Protein AF-H8IVD2-F1 (afdb_monomer_lite)

Radius of gyration: 14.41 Å; chains: 1; bounding box: 36×38×35 Å

pLDDT: mean 85.38, std 10.6, range [52.72, 96.31]

Structure (mmCIF, N/CA/C/O backbone):
data_AF-H8IVD2-F1
#
_entry.id   AF-H8IVD2-F1
#
loop_
_atom_site.group_PDB
_atom_site.id
_atom_site.type_symbol
_atom_site.label_atom_id
_atom_site.label_alt_id
_atom_site.label_comp_id
_atom_site.label_asym_id
_atom_site.label_entity_id
_atom_site.label_seq_id
_atom_site.pdbx_PDB_ins_code
_atom_site.Cartn_x
_atom_site.Cartn_y
_atom_site.Cartn_z
_atom_site.occupancy
_atom_site.B_iso_or_equiv
_atom_site.auth_seq_id
_atom_site.auth_comp_id
_atom_site.auth_asym_id
_atom_site.auth_atom_id
_atom_site.pdbx_PDB_model_num
ATOM 1 N N . MET A 1 1 ? 3.983 1.119 -7.590 1.00 88.31 1 MET A N 1
ATOM 2 C CA . MET A 1 1 ? 2.669 1.386 -6.967 1.00 88.31 1 MET A CA 1
ATOM 3 C C . MET A 1 1 ? 2.541 2.882 -6.869 1.00 88.31 1 MET A C 1
ATOM 5 O O . MET A 1 1 ? 3.419 3.509 -6.298 1.00 88.31 1 MET A O 1
ATOM 9 N N . THR A 1 2 ? 1.455 3.446 -7.380 1.00 88.56 2 THR A N 1
ATOM 10 C CA . THR A 1 2 ? 1.246 4.890 -7.315 1.00 88.56 2 THR A CA 1
ATOM 11 C C . THR A 1 2 ? 0.372 5.240 -6.121 1.00 88.56 2 THR A C 1
ATOM 13 O O . THR A 1 2 ? -0.733 4.716 -5.982 1.00 88.56 2 THR A O 1
ATOM 16 N N . VAL A 1 3 ? 0.862 6.128 -5.262 1.00 86.56 3 VAL A N 1
ATOM 17 C CA . VAL A 1 3 ? 0.129 6.629 -4.097 1.00 86.56 3 VAL A CA 1
ATOM 18 C C . VAL A 1 3 ? -0.150 8.117 -4.255 1.00 86.56 3 VAL A C 1
ATOM 20 O O . VAL A 1 3 ? 0.622 8.852 -4.871 1.00 86.56 3 VAL A O 1
ATOM 23 N N . ARG A 1 4 ? -1.267 8.568 -3.686 1.00 82.88 4 ARG A N 1
ATOM 24 C CA . ARG A 1 4 ? -1.593 9.988 -3.554 1.00 82.88 4 ARG A CA 1
ATOM 25 C C . ARG A 1 4 ? -1.907 10.274 -2.100 1.00 82.88 4 ARG A C 1
ATOM 27 O O . ARG A 1 4 ? -2.805 9.643 -1.538 1.00 82.88 4 ARG A O 1
ATOM 34 N N . ILE A 1 5 ? -1.192 11.219 -1.505 1.00 75.62 5 ILE A N 1
ATOM 35 C CA . ILE A 1 5 ? -1.454 11.631 -0.128 1.00 75.62 5 ILE A CA 1
ATOM 36 C C . ILE A 1 5 ? -2.777 12.403 -0.120 1.00 75.62 5 ILE A C 1
ATOM 38 O O . ILE A 1 5 ? -3.132 13.094 -1.078 1.00 75.62 5 ILE A O 1
ATOM 42 N N . ALA A 1 6 ? -3.550 12.266 0.955 1.00 70.31 6 ALA A N 1
ATOM 43 C CA . ALA A 1 6 ? -4.854 12.910 1.104 1.00 70.31 6 ALA A CA 1
ATOM 44 C C . ALA A 1 6 ? -4.770 14.424 1.386 1.00 70.31 6 ALA A C 1
ATOM 46 O O . ALA A 1 6 ? -5.675 15.004 1.983 1.00 70.31 6 ALA A O 1
ATOM 47 N N . GLU A 1 7 ? -3.690 15.065 0.952 1.00 75.62 7 GLU A N 1
ATOM 48 C CA . GLU A 1 7 ? -3.503 16.507 0.994 1.00 75.62 7 GLU A CA 1
ATOM 49 C C . GLU A 1 7 ? -3.893 17.109 -0.356 1.00 75.62 7 GLU A C 1
ATOM 51 O O . GLU A 1 7 ? -3.625 16.561 -1.432 1.00 75.62 7 GLU A O 1
ATOM 56 N N . ARG A 1 8 ? -4.584 18.248 -0.313 1.00 64.38 8 ARG A N 1
ATOM 57 C CA . ARG A 1 8 ? -5.072 18.909 -1.522 1.00 64.38 8 ARG A CA 1
ATOM 58 C C . ARG A 1 8 ? -3.883 19.401 -2.350 1.00 64.38 8 ARG A C 1
ATOM 60 O O . ARG A 1 8 ? -3.104 20.211 -1.871 1.00 64.38 8 ARG A O 1
ATOM 67 N N . GLY A 1 9 ? -3.792 18.947 -3.600 1.00 69.06 9 GLY A N 1
ATOM 68 C CA . GLY A 1 9 ? -2.688 19.294 -4.501 1.00 69.06 9 GLY A CA 1
ATOM 69 C C . GLY A 1 9 ? -1.458 18.390 -4.377 1.00 69.06 9 GLY A C 1
ATOM 70 O O . GLY A 1 9 ? -0.469 18.661 -5.045 1.00 69.06 9 GLY A O 1
ATOM 71 N N . SER A 1 10 ? -1.516 17.323 -3.568 1.00 76.12 10 SER A N 1
ATOM 72 C CA . SER A 1 10 ? -0.444 16.326 -3.502 1.00 76.12 10 SER A CA 1
ATOM 73 C C . SER A 1 10 ? -0.249 15.635 -4.854 1.00 76.12 10 SER A C 1
ATOM 75 O O . SER A 1 10 ? -1.209 15.162 -5.475 1.00 76.12 10 SER A O 1
ATOM 77 N N . GLU A 1 11 ? 1.008 15.583 -5.290 1.00 81.31 11 GLU A N 1
ATOM 78 C CA . GLU A 1 11 ? 1.428 14.875 -6.492 1.00 81.31 11 GLU A CA 1
ATOM 79 C C . GLU A 1 11 ? 1.306 13.355 -6.326 1.00 81.31 11 GLU A C 1
ATOM 81 O O . GLU A 1 11 ? 1.343 12.806 -5.221 1.00 81.31 11 GLU A O 1
ATOM 86 N N . LEU A 1 12 ? 1.155 12.661 -7.455 1.00 85.19 12 LEU A N 1
ATOM 87 C CA . LEU A 1 12 ? 1.228 11.206 -7.486 1.00 85.19 12 LEU A CA 1
ATOM 88 C C . LEU A 1 12 ? 2.677 10.778 -7.269 1.00 85.19 12 LEU A C 1
ATOM 90 O O . LEU A 1 12 ? 3.559 11.153 -8.035 1.00 85.19 12 LEU A O 1
ATOM 94 N N . THR A 1 13 ? 2.915 9.960 -6.250 1.00 85.75 13 THR A N 1
ATOM 95 C CA . THR A 1 13 ? 4.228 9.366 -5.998 1.00 85.75 13 THR A CA 1
ATOM 96 C C . THR A 1 13 ? 4.230 7.935 -6.509 1.00 85.75 13 THR A C 1
ATOM 98 O O . THR A 1 13 ? 3.446 7.109 -6.040 1.00 85.75 13 THR A O 1
ATOM 101 N N . ASP A 1 14 ? 5.109 7.626 -7.462 1.00 89.81 14 ASP A N 1
ATOM 102 C CA . ASP A 1 14 ? 5.363 6.240 -7.844 1.00 89.81 14 ASP A CA 1
ATOM 103 C C . ASP A 1 14 ? 6.413 5.619 -6.917 1.00 89.81 14 ASP A C 1
ATOM 105 O O . ASP A 1 14 ? 7.562 6.054 -6.849 1.00 89.81 14 ASP A O 1
ATOM 109 N N . ILE A 1 15 ? 5.996 4.592 -6.181 1.00 90.94 15 ILE A N 1
ATOM 110 C CA . ILE A 1 15 ? 6.843 3.805 -5.292 1.00 90.94 15 ILE A CA 1
ATOM 111 C C . ILE A 1 15 ? 7.146 2.491 -5.991 1.00 90.94 15 ILE A C 1
ATOM 113 O O . ILE A 1 15 ? 6.273 1.629 -6.160 1.00 90.94 15 ILE A O 1
ATOM 117 N N . ARG A 1 16 ? 8.402 2.322 -6.389 1.00 89.94 16 ARG A N 1
ATOM 118 C CA . ARG A 1 16 ? 8.862 1.075 -6.986 1.00 89.94 16 ARG A CA 1
ATOM 119 C C . ARG A 1 16 ? 9.083 0.003 -5.927 1.00 89.94 16 ARG A C 1
ATOM 121 O O . ARG A 1 16 ? 9.591 0.291 -4.846 1.00 89.94 16 ARG A O 1
ATOM 128 N N . ARG A 1 17 ? 8.707 -1.234 -6.255 1.00 90.06 17 ARG A N 1
ATOM 129 C CA . ARG A 1 17 ? 8.787 -2.404 -5.361 1.00 90.06 17 ARG A CA 1
ATOM 130 C C . ARG A 1 17 ? 10.198 -2.605 -4.809 1.00 90.06 17 ARG A C 1
ATOM 132 O O . ARG A 1 17 ? 10.370 -2.817 -3.616 1.00 90.06 17 ARG A O 1
ATOM 139 N N . GLU A 1 18 ? 11.202 -2.459 -5.667 1.00 90.19 18 GLU A N 1
ATOM 140 C CA . GLU A 1 18 ? 12.623 -2.624 -5.364 1.00 90.19 18 GLU A CA 1
ATOM 141 C C . GLU A 1 18 ? 13.164 -1.578 -4.380 1.00 90.19 18 GLU A C 1
ATOM 143 O O . GLU A 1 18 ? 14.208 -1.785 -3.767 1.00 90.19 18 GLU A O 1
ATOM 148 N N . HIS A 1 19 ? 12.453 -0.464 -4.207 1.00 91.62 19 HIS A N 1
ATOM 149 C CA . HIS A 1 19 ? 12.833 0.599 -3.287 1.00 91.62 19 HIS A CA 1
ATOM 150 C C . HIS A 1 19 ? 12.110 0.512 -1.941 1.00 91.62 19 HIS A C 1
ATOM 152 O O . HIS A 1 19 ? 12.433 1.279 -1.032 1.00 91.62 19 HIS A O 1
ATOM 158 N N . VAL A 1 20 ? 11.145 -0.398 -1.787 1.00 93.50 20 VAL A N 1
ATOM 159 C CA . VAL A 1 20 ? 10.431 -0.582 -0.521 1.00 93.50 20 VAL A CA 1
ATOM 160 C C . VAL A 1 20 ? 11.339 -1.284 0.481 1.00 93.50 20 VAL A C 1
ATOM 162 O O . VAL A 1 20 ? 11.857 -2.372 0.233 1.00 93.50 20 VAL A O 1
ATOM 165 N N . ARG A 1 21 ? 11.516 -0.651 1.639 1.00 93.94 21 ARG A N 1
ATOM 166 C CA . ARG A 1 21 ? 12.349 -1.135 2.743 1.00 93.94 21 ARG A CA 1
ATOM 167 C C . ARG A 1 21 ? 11.534 -1.930 3.752 1.00 93.94 21 ARG A C 1
ATOM 169 O O . ARG A 1 21 ? 11.949 -3.023 4.126 1.00 93.94 21 ARG A O 1
ATOM 176 N N . SER A 1 22 ? 10.365 -1.428 4.133 1.00 95.44 22 SER A N 1
ATOM 177 C CA . SER A 1 22 ? 9.455 -2.127 5.039 1.00 95.44 22 SER A CA 1
ATOM 178 C C . SER A 1 22 ? 7.996 -1.788 4.751 1.00 95.44 22 SER A C 1
ATOM 180 O O . SER A 1 22 ? 7.672 -0.764 4.143 1.00 95.44 22 SER A O 1
ATOM 182 N N . ILE A 1 23 ? 7.125 -2.708 5.161 1.00 96.31 23 ILE A N 1
ATOM 183 C CA . ILE A 1 23 ? 5.672 -2.571 5.152 1.00 96.31 23 ILE A CA 1
ATOM 184 C C . ILE A 1 23 ? 5.212 -3.056 6.518 1.00 96.31 23 ILE A C 1
ATOM 186 O O . ILE A 1 23 ? 5.377 -4.235 6.835 1.00 96.31 23 ILE A O 1
ATOM 190 N N . GLU A 1 24 ? 4.676 -2.154 7.330 1.00 96.12 24 GLU A N 1
ATOM 191 C CA . GLU A 1 24 ? 4.400 -2.433 8.737 1.00 96.12 24 GLU A CA 1
ATOM 192 C C . GLU A 1 24 ? 2.984 -2.002 9.139 1.00 96.12 24 GLU A C 1
ATOM 194 O O . GLU A 1 24 ? 2.496 -0.951 8.709 1.00 96.12 24 GLU A O 1
ATOM 199 N N . PRO A 1 25 ? 2.291 -2.794 9.975 1.00 94.88 25 PRO A N 1
ATOM 200 C CA . PRO A 1 25 ? 1.042 -2.367 10.585 1.00 94.88 25 PRO A CA 1
ATOM 201 C C . PRO A 1 25 ? 1.291 -1.266 11.622 1.00 94.88 25 PRO A C 1
ATOM 203 O O . PRO A 1 25 ? 2.164 -1.393 12.478 1.00 94.88 25 PRO A O 1
ATOM 206 N N . LYS A 1 26 ? 0.457 -0.224 11.616 1.00 93.06 26 LYS A N 1
ATOM 207 C CA . LYS A 1 26 ? 0.507 0.863 12.600 1.00 93.06 26 LYS A CA 1
ATOM 208 C C . LYS A 1 26 ? -0.876 1.167 13.154 1.00 93.06 26 LYS A C 1
ATOM 210 O O . LYS A 1 26 ? -1.807 1.460 12.403 1.00 93.06 26 LYS A O 1
ATOM 215 N N . LEU A 1 27 ? -1.013 1.120 14.477 1.00 89.94 27 LEU A N 1
ATOM 216 C CA . LEU A 1 27 ? -2.217 1.575 15.168 1.00 89.94 27 LEU A CA 1
ATOM 217 C C . LEU A 1 27 ? -2.156 3.094 15.312 1.00 89.94 27 LEU A C 1
ATOM 219 O O . LEU A 1 27 ? -1.249 3.636 15.941 1.00 89.94 27 LEU A O 1
ATOM 223 N N . VAL A 1 28 ? -3.104 3.786 14.683 1.00 86.62 28 VAL A N 1
ATOM 224 C CA . VAL A 1 28 ? -3.185 5.247 14.703 1.00 86.62 28 VAL A CA 1
ATOM 225 C C . VAL A 1 28 ? -4.451 5.667 15.450 1.00 86.62 28 VAL A C 1
ATOM 227 O O . VAL A 1 28 ? -5.538 5.181 15.115 1.00 86.62 28 VAL A O 1
ATOM 230 N N . PRO A 1 29 ? -4.362 6.585 16.428 1.00 83.12 29 PRO A N 1
ATOM 231 C CA . PRO A 1 29 ? -5.537 7.109 17.113 1.00 83.12 29 PRO A CA 1
ATOM 232 C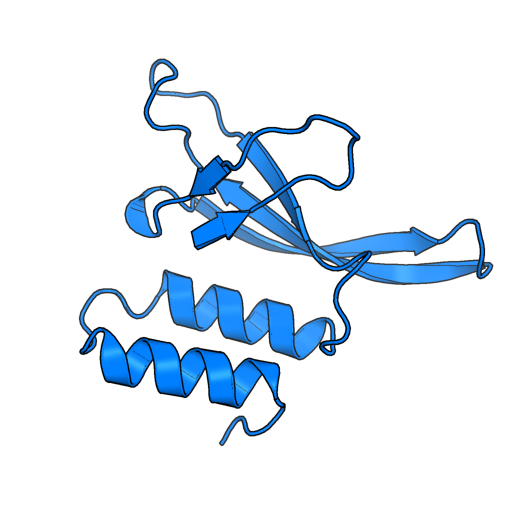 C . PRO A 1 29 ? -6.512 7.770 16.131 1.00 83.12 29 PRO A C 1
ATOM 234 O O . PRO A 1 29 ? -6.135 8.653 15.358 1.00 83.12 29 PRO A O 1
ATOM 237 N N . SER A 1 30 ? -7.786 7.380 16.169 1.00 73.19 30 SER A N 1
ATOM 238 C CA . SER A 1 30 ? -8.848 8.057 15.425 1.00 73.19 30 SER A CA 1
ATOM 239 C C . SER A 1 30 ? -9.595 9.015 16.348 1.00 73.19 30 SER A C 1
ATOM 241 O O . SER A 1 30 ? -10.474 8.614 17.111 1.00 73.19 30 SER A O 1
ATOM 243 N N . VAL A 1 31 ? -9.273 10.307 16.243 1.00 64.75 31 VAL A N 1
ATOM 244 C CA . VAL A 1 31 ? -9.880 11.378 17.060 1.00 64.75 31 VAL A CA 1
ATOM 245 C C . VAL A 1 31 ? -11.408 11.431 16.898 1.00 64.75 31 VAL A C 1
ATOM 247 O O . VAL A 1 31 ? -12.120 11.764 17.837 1.00 64.75 31 VAL A O 1
ATOM 250 N N . ALA A 1 32 ? -11.926 11.045 15.728 1.00 65.19 32 ALA A N 1
ATOM 251 C CA . ALA A 1 32 ? -13.358 11.056 15.430 1.00 65.19 32 ALA A CA 1
ATOM 252 C C . ALA A 1 32 ? -14.145 9.883 16.046 1.00 65.19 32 ALA A C 1
ATOM 254 O O . ALA A 1 32 ? -15.360 9.984 16.177 1.00 65.19 32 ALA A O 1
ATOM 255 N N . ALA A 1 33 ? -13.483 8.772 16.389 1.00 64.00 33 ALA A N 1
ATOM 256 C CA . ALA A 1 33 ? -14.151 7.545 16.832 1.00 64.00 33 ALA A CA 1
ATOM 257 C C . ALA A 1 33 ? -13.784 7.118 18.263 1.00 64.00 33 ALA A C 1
ATOM 259 O O . ALA A 1 33 ? -14.406 6.202 18.790 1.00 64.00 33 ALA A O 1
ATOM 260 N N . GLY A 1 34 ? -12.774 7.735 18.890 1.00 66.81 34 GLY A N 1
ATOM 261 C CA . GLY A 1 34 ? -12.255 7.280 20.187 1.00 66.81 34 GLY A CA 1
ATOM 262 C C . GLY A 1 34 ? -11.628 5.879 20.135 1.00 66.81 34 GLY A C 1
ATOM 263 O O . GLY A 1 34 ? -11.382 5.276 21.173 1.00 66.81 34 GLY A O 1
ATOM 264 N N . THR A 1 35 ? -11.380 5.359 18.931 1.00 73.00 35 THR A N 1
ATOM 265 C CA . THR A 1 35 ? -10.804 4.038 18.672 1.00 73.00 35 THR A CA 1
ATOM 266 C C . THR A 1 35 ? -9.478 4.171 17.937 1.00 73.00 35 THR A C 1
ATOM 268 O O . THR A 1 35 ? -9.238 5.144 17.218 1.00 73.00 35 THR A O 1
ATOM 271 N N . GLU A 1 36 ? -8.630 3.157 18.044 1.00 80.25 36 GLU A N 1
ATOM 272 C CA . GLU A 1 36 ? -7.469 3.018 17.168 1.00 80.25 36 GLU A CA 1
ATOM 273 C C . GLU A 1 36 ? -7.915 2.476 15.807 1.00 80.25 36 GLU A C 1
ATOM 275 O O . GLU A 1 36 ? -8.822 1.645 15.709 1.00 80.25 36 GLU A O 1
ATOM 280 N N . ARG A 1 37 ? -7.303 2.973 14.733 1.00 83.19 37 ARG A N 1
ATOM 281 C CA . ARG A 1 37 ? -7.458 2.409 13.391 1.00 83.19 37 ARG A CA 1
ATOM 282 C C . ARG A 1 37 ? -6.126 1.860 12.928 1.00 83.19 37 ARG A C 1
ATOM 284 O O . ARG A 1 37 ? -5.114 2.556 12.985 1.00 83.19 37 ARG A O 1
ATOM 291 N N . LEU A 1 38 ? -6.158 0.630 12.428 1.00 88.56 38 LEU A N 1
ATOM 292 C CA . LEU A 1 38 ? -5.010 0.040 11.765 1.00 88.56 38 LEU A CA 1
ATOM 293 C C . LEU A 1 38 ? -4.802 0.729 10.415 1.00 88.56 38 LEU A C 1
ATOM 295 O O . LEU A 1 38 ? -5.716 0.802 9.592 1.00 88.56 38 LEU A O 1
ATOM 299 N N . GLN A 1 39 ? -3.596 1.229 10.209 1.00 91.94 39 GLN A N 1
ATOM 300 C CA . GLN A 1 39 ? -3.091 1.708 8.933 1.00 91.94 39 GLN A CA 1
ATOM 301 C C . GLN A 1 39 ? -1.818 0.934 8.589 1.00 91.94 39 GLN A C 1
ATOM 303 O O . GLN A 1 39 ? -1.264 0.230 9.434 1.00 91.94 39 GLN A O 1
ATOM 308 N N . VAL A 1 40 ? -1.364 1.052 7.348 1.00 93.88 40 VAL A N 1
ATOM 309 C CA . VAL A 1 40 ? -0.130 0.418 6.883 1.00 93.88 40 VAL A CA 1
ATOM 310 C C . VAL A 1 40 ? 0.888 1.506 6.587 1.00 93.88 40 VAL A C 1
ATOM 312 O O . VAL A 1 40 ? 0.623 2.409 5.793 1.00 93.88 40 VAL A O 1
ATOM 315 N N . GLU A 1 41 ? 2.033 1.432 7.250 1.00 94.44 41 GLU A N 1
ATOM 316 C CA . GLU A 1 41 ? 3.192 2.264 6.961 1.00 94.44 41 GLU A CA 1
ATOM 317 C C . GLU A 1 41 ? 4.033 1.583 5.881 1.00 94.44 41 GLU A C 1
ATOM 319 O O . GLU A 1 41 ? 4.348 0.398 5.986 1.00 94.44 41 GLU A O 1
ATOM 324 N N . VAL A 1 42 ? 4.391 2.327 4.836 1.00 94.31 42 VAL A N 1
ATOM 325 C CA . VAL A 1 42 ? 5.324 1.870 3.802 1.00 94.31 42 VAL A CA 1
ATOM 326 C C . VAL A 1 42 ? 6.546 2.771 3.836 1.00 94.31 42 VAL A C 1
ATOM 328 O O . VAL A 1 42 ? 6.448 3.958 3.514 1.00 94.31 42 VAL A O 1
ATOM 331 N N . ALA A 1 43 ? 7.692 2.204 4.206 1.00 94.62 43 ALA A N 1
ATOM 332 C CA . ALA A 1 43 ? 8.982 2.875 4.139 1.00 94.62 43 ALA A CA 1
ATOM 333 C C . ALA A 1 43 ? 9.666 2.540 2.811 1.00 94.62 43 ALA A C 1
ATOM 335 O O . ALA A 1 43 ? 9.782 1.369 2.440 1.00 94.62 43 ALA A O 1
ATOM 336 N N . TYR A 1 44 ? 10.135 3.551 2.089 1.00 92.56 44 TYR A N 1
ATOM 337 C CA . TYR A 1 44 ? 10.775 3.375 0.788 1.00 92.56 44 TYR A CA 1
ATOM 338 C C . TYR A 1 44 ? 11.908 4.375 0.572 1.00 92.56 44 TYR A C 1
ATOM 340 O O . TYR A 1 44 ? 11.968 5.429 1.204 1.00 92.56 44 TYR A O 1
ATOM 348 N N . GLN A 1 45 ? 12.815 4.040 -0.341 1.00 90.69 45 GLN A N 1
ATOM 349 C CA . GLN A 1 45 ? 13.866 4.941 -0.793 1.00 90.69 45 GLN A CA 1
ATOM 350 C C . GLN A 1 45 ? 13.409 5.702 -2.051 1.00 90.69 45 GLN A C 1
ATOM 352 O O . GLN A 1 45 ? 13.149 5.077 -3.082 1.00 90.69 45 GLN A O 1
ATOM 357 N N . PRO A 1 46 ? 13.294 7.039 -2.012 1.00 84.56 46 PRO A N 1
ATOM 358 C CA . PRO A 1 46 ? 13.001 7.826 -3.206 1.00 84.56 46 PRO A CA 1
ATOM 359 C C . PRO A 1 46 ? 14.119 7.695 -4.247 1.00 84.56 46 PRO A C 1
ATOM 361 O O . PRO A 1 46 ? 15.295 7.665 -3.892 1.00 84.56 46 PRO A O 1
ATOM 364 N N . ALA A 1 47 ? 13.760 7.654 -5.532 1.00 74.88 47 ALA A N 1
ATOM 365 C CA . ALA A 1 47 ? 14.732 7.514 -6.621 1.00 74.88 47 ALA A CA 1
ATOM 366 C C . ALA A 1 47 ? 15.631 8.757 -6.799 1.00 74.88 47 ALA A C 1
ATOM 368 O O . ALA A 1 47 ? 16.777 8.624 -7.216 1.00 74.88 47 ALA A O 1
ATOM 369 N N . ASP A 1 48 ? 15.126 9.944 -6.440 1.00 69.69 48 ASP A N 1
ATOM 370 C CA . ASP A 1 48 ? 15.744 11.239 -6.769 1.00 69.69 48 ASP A CA 1
ATOM 371 C C . ASP A 1 48 ? 16.497 11.897 -5.595 1.00 69.69 48 ASP A C 1
ATOM 373 O O . ASP A 1 48 ? 16.961 13.032 -5.706 1.00 69.69 48 ASP A O 1
ATOM 377 N N . VAL A 1 49 ? 16.628 11.213 -4.451 1.00 63.88 49 VAL A N 1
ATOM 378 C CA . VAL A 1 49 ? 17.266 11.760 -3.240 1.00 63.88 49 VAL A CA 1
ATOM 379 C C . VAL A 1 49 ? 18.548 10.985 -2.933 1.00 63.88 49 VAL A C 1
ATOM 381 O O . VAL A 1 49 ? 18.559 9.756 -2.946 1.00 63.88 49 VAL A O 1
ATOM 384 N N . SER A 1 50 ? 19.649 11.694 -2.659 1.00 57.03 50 SER A N 1
ATOM 385 C CA . SER A 1 50 ? 20.971 11.101 -2.423 1.00 57.03 50 SER A CA 1
ATOM 386 C C . SER A 1 50 ? 20.954 10.037 -1.310 1.00 57.03 50 SER A C 1
ATOM 388 O O . SER A 1 50 ? 20.776 10.355 -0.138 1.00 57.03 50 SER A O 1
ATOM 390 N N . SER A 1 51 ? 21.144 8.787 -1.739 1.00 59.91 51 SER A N 1
ATOM 391 C CA . SER A 1 51 ? 21.540 7.514 -1.103 1.00 59.91 51 SER A CA 1
ATOM 392 C C . SER A 1 51 ? 21.136 7.099 0.329 1.00 59.91 51 SER A C 1
ATOM 394 O O . SER A 1 51 ? 21.273 5.909 0.605 1.00 59.91 51 SER A O 1
ATOM 396 N N . GLU A 1 52 ? 20.607 7.941 1.221 1.00 64.00 52 GLU A N 1
ATOM 397 C CA . GLU A 1 52 ? 20.266 7.508 2.602 1.00 64.00 52 GLU A CA 1
ATOM 398 C C . GLU A 1 52 ? 18.902 7.982 3.128 1.00 64.00 52 GLU A C 1
ATOM 400 O O . GLU A 1 52 ? 18.435 7.501 4.161 1.00 64.00 52 GLU A O 1
ATOM 405 N N . ALA A 1 53 ? 18.209 8.881 2.425 1.00 76.25 53 ALA A N 1
ATOM 406 C CA . ALA A 1 53 ? 16.894 9.335 2.867 1.00 76.25 53 ALA A CA 1
ATOM 407 C C . ALA A 1 53 ? 15.834 8.233 2.678 1.00 76.25 53 ALA A C 1
ATOM 409 O O . ALA A 1 53 ? 15.563 7.800 1.557 1.00 76.25 53 ALA A O 1
ATOM 410 N N . THR A 1 54 ? 15.215 7.798 3.777 1.00 85.94 54 THR A N 1
ATOM 411 C CA . THR A 1 54 ? 14.025 6.934 3.757 1.00 85.94 54 THR A CA 1
ATOM 412 C C . THR A 1 54 ? 12.783 7.805 3.903 1.00 85.94 54 THR A C 1
ATOM 414 O O . THR A 1 54 ? 12.689 8.602 4.835 1.00 85.94 54 THR A O 1
ATOM 417 N N . ALA A 1 55 ? 11.835 7.654 2.983 1.00 89.31 55 ALA A N 1
ATOM 418 C CA . ALA A 1 55 ? 10.526 8.285 3.046 1.00 89.31 55 ALA A CA 1
ATOM 419 C C . ALA A 1 55 ? 9.487 7.280 3.553 1.00 89.31 55 ALA A C 1
ATOM 421 O O . ALA A 1 55 ? 9.617 6.074 3.335 1.00 89.31 55 ALA A O 1
ATOM 422 N N . THR A 1 56 ? 8.447 7.777 4.217 1.00 90.75 56 THR A N 1
ATOM 423 C CA . THR A 1 56 ? 7.345 6.954 4.718 1.00 90.75 56 THR A CA 1
ATOM 424 C C . THR A 1 56 ? 6.009 7.493 4.233 1.00 90.75 56 THR A C 1
ATOM 426 O O . THR A 1 56 ? 5.791 8.703 4.168 1.00 90.75 56 THR A O 1
ATOM 429 N N . VAL A 1 57 ? 5.097 6.584 3.889 1.00 90.44 57 VAL A N 1
ATOM 430 C CA . VAL A 1 57 ? 3.695 6.911 3.602 1.00 90.44 57 VAL A CA 1
ATOM 431 C C . VAL A 1 57 ? 2.765 6.054 4.449 1.00 90.44 57 VAL A C 1
ATOM 433 O O . VAL A 1 57 ? 2.988 4.857 4.623 1.00 90.44 57 VAL A O 1
ATOM 436 N N . MET A 1 58 ? 1.705 6.679 4.959 1.00 91.06 58 MET A N 1
ATOM 437 C CA . MET A 1 58 ? 0.641 6.018 5.711 1.00 91.06 58 MET A CA 1
ATOM 438 C C . MET A 1 58 ? -0.557 5.749 4.799 1.00 91.06 58 MET A C 1
ATOM 440 O O . MET A 1 58 ? -1.126 6.676 4.219 1.00 91.06 58 MET A O 1
ATOM 444 N N . LEU A 1 59 ? -0.957 4.483 4.686 1.00 89.69 59 LEU A N 1
ATOM 445 C CA . LEU A 1 59 ? -2.064 4.028 3.848 1.00 89.69 59 LEU A CA 1
ATOM 446 C C . LEU A 1 59 ? -3.198 3.451 4.704 1.00 89.69 59 LEU A C 1
ATOM 448 O O . LEU A 1 59 ? -2.963 2.740 5.678 1.00 89.69 59 LEU A O 1
ATOM 452 N N . GLY A 1 60 ? -4.447 3.721 4.315 1.00 85.50 60 GLY A N 1
ATOM 453 C CA . GLY A 1 60 ? -5.630 3.090 4.916 1.00 85.50 60 GLY A CA 1
ATOM 454 C C . GLY A 1 60 ? -6.751 4.046 5.317 1.00 85.50 60 GLY A C 1
ATOM 455 O O . GLY A 1 60 ? -7.901 3.629 5.362 1.00 85.50 60 GLY A O 1
ATOM 456 N N . MET A 1 61 ? -6.472 5.335 5.541 1.00 80.88 61 MET A N 1
ATOM 457 C CA . MET A 1 61 ? -7.488 6.272 6.055 1.00 80.88 61 MET A CA 1
ATOM 458 C C . MET A 1 61 ? -8.723 6.429 5.146 1.00 80.88 61 MET A C 1
ATOM 460 O O . MET A 1 61 ? -9.832 6.586 5.652 1.00 80.88 61 MET A O 1
ATOM 464 N N . TYR A 1 62 ? -8.533 6.377 3.826 1.00 81.62 62 TYR A N 1
ATOM 465 C CA . TYR A 1 62 ? -9.584 6.604 2.821 1.00 81.62 62 TYR A CA 1
ATOM 466 C C . TYR A 1 62 ? -9.838 5.384 1.931 1.00 81.62 62 TYR A C 1
ATOM 468 O O . TYR A 1 62 ? -10.403 5.510 0.846 1.00 81.62 62 TYR A O 1
ATOM 476 N N . LEU A 1 63 ? -9.385 4.209 2.364 1.00 84.88 63 LEU A N 1
ATOM 477 C CA . LEU A 1 63 ? -9.569 2.968 1.624 1.00 84.88 63 LEU A CA 1
ATOM 478 C C . LEU A 1 63 ? -10.734 2.178 2.225 1.00 84.88 63 LEU A C 1
ATOM 480 O O . LEU A 1 63 ? -10.919 2.154 3.438 1.00 84.88 63 LEU A O 1
ATOM 484 N N . SER A 1 64 ? -11.528 1.539 1.365 1.00 87.50 64 SER A N 1
ATOM 485 C CA . SER A 1 64 ? -12.674 0.711 1.767 1.00 87.50 64 SER A CA 1
ATOM 486 C C . SER A 1 64 ? -12.303 -0.741 2.080 1.00 87.50 64 SER A C 1
ATOM 488 O O . SER A 1 64 ? -13.129 -1.486 2.601 1.00 87.50 64 SER A O 1
ATOM 490 N N . VAL A 1 65 ? -11.078 -1.155 1.751 1.00 90.81 65 VAL A N 1
ATOM 491 C CA . VAL A 1 65 ? -10.574 -2.502 2.037 1.00 90.81 65 VAL A CA 1
ATOM 492 C C . VAL A 1 65 ? -10.305 -2.678 3.529 1.00 90.81 65 VAL A C 1
ATOM 494 O O . VAL A 1 65 ? -9.984 -1.722 4.237 1.00 90.81 65 VAL A O 1
ATOM 497 N N . GLN A 1 66 ? -10.394 -3.917 4.014 1.00 90.19 66 GLN A N 1
ATOM 498 C CA . GLN A 1 66 ? -10.006 -4.214 5.390 1.00 90.19 66 GLN A CA 1
ATOM 499 C C . GLN A 1 66 ? -8.499 -3.954 5.580 1.00 90.19 66 GLN A C 1
ATOM 501 O O . GLN A 1 66 ? -7.705 -4.382 4.739 1.00 90.19 66 GLN A O 1
ATOM 506 N N . PRO A 1 67 ? -8.070 -3.310 6.682 1.00 89.88 67 PRO A N 1
ATOM 507 C CA . PRO A 1 67 ? -6.660 -2.976 6.896 1.00 89.88 67 PRO A CA 1
ATOM 508 C C . PRO A 1 67 ? -5.698 -4.171 6.837 1.00 89.88 67 PRO A C 1
ATOM 510 O O . PRO A 1 67 ? -4.592 -4.043 6.320 1.00 89.88 67 PRO A O 1
ATOM 513 N N . ILE A 1 68 ? -6.124 -5.345 7.316 1.00 91.44 68 ILE A N 1
ATOM 514 C CA . ILE A 1 68 ? -5.310 -6.567 7.255 1.00 91.44 68 ILE A CA 1
ATOM 515 C C . ILE A 1 68 ? -5.127 -7.072 5.817 1.00 91.44 68 ILE A C 1
ATOM 517 O O . ILE A 1 68 ? -4.041 -7.506 5.445 1.00 91.44 68 ILE A O 1
ATOM 521 N N . ASN A 1 69 ? -6.156 -6.938 4.979 1.00 94.56 69 ASN A N 1
ATOM 522 C CA . ASN A 1 69 ? -6.087 -7.294 3.565 1.00 94.56 69 ASN A CA 1
ATOM 523 C C . ASN A 1 69 ? -5.162 -6.337 2.813 1.00 94.56 69 ASN A C 1
ATOM 525 O O . ASN A 1 69 ? -4.380 -6.775 1.978 1.00 94.56 69 ASN A O 1
ATOM 529 N N . LEU A 1 70 ? -5.200 -5.042 3.145 1.00 94.62 70 LEU A N 1
ATOM 530 C CA . LEU A 1 70 ? -4.256 -4.069 2.599 1.00 94.62 70 LEU A CA 1
ATOM 531 C C . LEU A 1 70 ? -2.810 -4.429 2.956 1.00 94.62 70 LEU A C 1
ATOM 533 O O . LEU A 1 70 ? -1.956 -4.423 2.075 1.00 94.62 70 LEU A O 1
ATOM 537 N N . LEU A 1 71 ? -2.541 -4.769 4.221 1.00 95.19 71 LEU A N 1
ATOM 538 C CA . LEU A 1 71 ? -1.209 -5.189 4.659 1.00 95.19 71 LEU A CA 1
ATOM 539 C C . LEU A 1 71 ? -0.722 -6.399 3.853 1.00 95.19 71 LEU A C 1
ATOM 541 O O . LEU A 1 71 ? 0.339 -6.338 3.235 1.00 95.19 71 LEU A O 1
ATOM 545 N N . ASN A 1 72 ? -1.519 -7.466 3.815 1.00 95.00 72 ASN A N 1
ATOM 546 C CA . ASN A 1 72 ? -1.158 -8.706 3.130 1.00 95.00 72 ASN A CA 1
ATOM 547 C C . ASN A 1 72 ? -0.959 -8.495 1.622 1.00 95.00 72 ASN A C 1
ATOM 549 O O . ASN A 1 72 ? -0.012 -9.027 1.049 1.00 95.00 72 ASN A O 1
ATOM 553 N N . ALA A 1 73 ? -1.807 -7.681 0.988 1.00 95.06 73 ALA A N 1
ATOM 554 C CA . ALA A 1 73 ? -1.698 -7.369 -0.433 1.00 95.06 73 ALA A CA 1
ATOM 555 C C . ALA A 1 73 ? -0.412 -6.595 -0.749 1.00 95.06 73 ALA A C 1
ATOM 557 O O . ALA A 1 73 ? 0.257 -6.880 -1.739 1.00 95.06 73 ALA A O 1
ATOM 558 N N . LEU A 1 74 ? -0.037 -5.634 0.101 1.00 95.19 74 LEU A N 1
ATOM 559 C CA . LEU A 1 74 ? 1.193 -4.863 -0.074 1.00 95.19 74 LEU A CA 1
ATOM 560 C C . LEU A 1 74 ? 2.444 -5.720 0.163 1.00 95.19 74 LEU A C 1
ATOM 562 O O . LEU A 1 74 ? 3.425 -5.561 -0.564 1.00 95.19 74 LEU A O 1
ATOM 566 N N . VAL A 1 75 ? 2.406 -6.643 1.130 1.00 95.06 75 VAL A N 1
ATOM 567 C CA . VAL A 1 75 ? 3.485 -7.621 1.357 1.00 95.06 75 VAL A CA 1
ATOM 568 C C . VAL A 1 75 ? 3.640 -8.546 0.148 1.00 95.06 75 VAL A C 1
ATOM 570 O O . VAL A 1 75 ? 4.742 -8.647 -0.387 1.00 95.06 75 VAL A O 1
ATOM 573 N N . ALA A 1 76 ? 2.545 -9.134 -0.346 1.00 94.50 76 ALA A N 1
ATOM 574 C CA . ALA A 1 76 ? 2.560 -9.973 -1.547 1.00 94.50 76 ALA A CA 1
ATOM 575 C C . ALA A 1 76 ? 3.107 -9.206 -2.762 1.00 94.50 76 ALA A C 1
ATOM 577 O O . ALA A 1 76 ? 4.032 -9.664 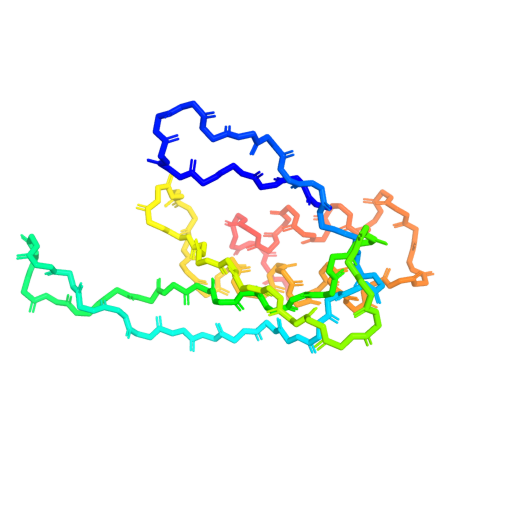-3.432 1.00 94.50 76 ALA A O 1
ATOM 578 N N . TRP A 1 77 ? 2.628 -7.977 -2.979 1.00 94.81 77 TRP A N 1
ATOM 579 C CA . TRP A 1 77 ? 3.147 -7.099 -4.025 1.00 94.81 77 TRP A CA 1
ATOM 580 C C . TRP A 1 77 ? 4.657 -6.858 -3.887 1.00 94.81 77 TRP A C 1
ATOM 582 O O . TRP A 1 77 ? 5.384 -6.972 -4.875 1.00 94.81 77 TRP A O 1
ATOM 592 N N . LYS A 1 78 ? 5.155 -6.550 -2.683 1.00 93.56 78 LYS A N 1
ATOM 593 C CA . LYS A 1 78 ? 6.588 -6.329 -2.434 1.00 93.56 78 LYS A CA 1
ATOM 594 C C . LYS A 1 78 ? 7.415 -7.584 -2.703 1.00 93.56 78 LYS A C 1
ATOM 596 O O . LYS A 1 78 ? 8.512 -7.460 -3.242 1.00 93.56 78 LYS A O 1
ATOM 601 N N . ASP A 1 79 ? 6.917 -8.771 -2.382 1.00 91.69 79 ASP A N 1
ATOM 602 C CA . ASP A 1 79 ? 7.714 -10.000 -2.434 1.00 91.69 79 ASP A CA 1
ATOM 603 C C . ASP A 1 79 ? 7.616 -10.740 -3.790 1.00 91.69 79 ASP A C 1
ATOM 605 O O . ASP A 1 79 ? 8.568 -11.415 -4.184 1.00 91.69 79 ASP A O 1
ATOM 609 N N . GLY A 1 80 ? 6.563 -10.509 -4.586 1.00 87.12 80 GLY A N 1
ATOM 610 C CA . GLY A 1 80 ? 6.297 -11.177 -5.878 1.00 87.12 80 GLY A CA 1
ATOM 611 C C . GLY A 1 80 ? 7.184 -10.785 -7.076 1.00 87.12 80 GLY A C 1
ATOM 612 O O . GLY A 1 80 ? 6.723 -10.709 -8.208 1.00 87.12 80 GLY A O 1
ATOM 613 N N . GLY A 1 81 ? 8.467 -10.474 -6.875 1.00 73.38 81 GLY A N 1
ATOM 614 C CA . GLY A 1 81 ? 9.327 -9.862 -7.912 1.00 73.38 81 GLY A CA 1
ATOM 615 C C . GLY A 1 81 ? 9.744 -10.752 -9.065 1.00 73.38 81 GLY A C 1
ATOM 616 O O . GLY A 1 81 ? 10.234 -10.244 -10.069 1.00 73.38 81 GLY A O 1
ATOM 617 N N . HIS A 1 82 ? 9.548 -12.055 -8.912 1.00 71.81 82 HIS A N 1
A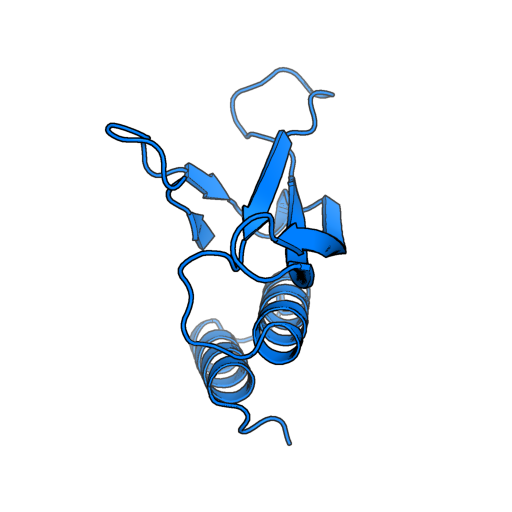TOM 618 C CA . HIS A 1 82 ? 9.872 -13.064 -9.914 1.00 71.81 82 HIS A CA 1
ATOM 619 C C . HIS A 1 82 ? 8.616 -13.653 -10.569 1.00 71.81 82 HIS A C 1
ATOM 621 O O . HIS A 1 82 ? 8.733 -14.520 -11.432 1.00 71.81 82 HIS A O 1
ATOM 627 N N . GLU A 1 83 ? 7.430 -13.213 -10.148 1.00 79.12 83 GLU A N 1
ATOM 628 C CA . GLU A 1 83 ? 6.155 -13.718 -10.644 1.00 79.12 83 GLU A CA 1
ATOM 629 C C . GLU A 1 83 ? 5.765 -13.040 -11.958 1.00 79.12 83 GLU A C 1
ATOM 631 O O . GLU A 1 83 ? 6.235 -11.947 -12.299 1.00 79.12 83 GLU A O 1
ATOM 636 N N . ASN A 1 84 ? 4.885 -13.696 -12.714 1.00 88.00 84 ASN A N 1
ATOM 637 C CA . ASN A 1 84 ? 4.264 -13.070 -13.868 1.00 88.00 84 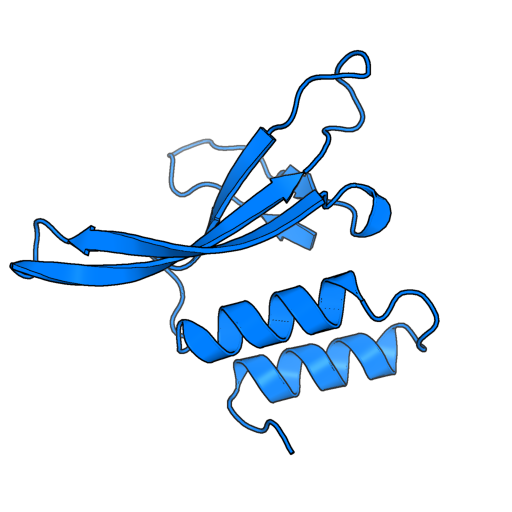ASN A CA 1
ATOM 638 C C . ASN A 1 84 ? 3.507 -11.805 -13.406 1.00 88.00 84 ASN A C 1
ATOM 640 O O . ASN A 1 84 ? 2.712 -11.892 -12.470 1.00 88.00 84 ASN A O 1
ATOM 644 N N . PRO A 1 85 ? 3.694 -10.639 -14.057 1.00 86.69 85 PRO A N 1
ATOM 645 C CA . PRO A 1 85 ? 3.034 -9.404 -13.641 1.00 86.69 85 PRO A CA 1
ATOM 646 C C . PRO A 1 85 ? 1.506 -9.502 -13.555 1.00 86.69 85 PRO A C 1
ATOM 648 O O . PRO A 1 85 ? 0.915 -8.856 -12.695 1.00 86.69 85 PRO A O 1
ATOM 651 N N . CYS A 1 86 ? 0.864 -10.292 -14.421 1.00 89.56 86 CYS A N 1
ATOM 652 C CA . CYS A 1 86 ? -0.584 -10.494 -14.386 1.00 89.56 86 CYS A CA 1
ATOM 653 C C . CYS A 1 86 ? -1.002 -11.347 -13.184 1.00 89.56 86 CYS A C 1
ATOM 655 O O . CYS A 1 86 ? -1.914 -10.965 -12.462 1.00 89.56 86 CYS A O 1
ATOM 657 N N . GLU A 1 87 ? -0.295 -12.448 -12.926 1.00 91.56 87 GLU A N 1
ATOM 658 C CA . GLU A 1 87 ? -0.589 -13.339 -11.795 1.00 91.56 87 GLU A CA 1
ATOM 659 C C . GLU A 1 87 ? -0.405 -12.619 -10.453 1.00 91.56 87 GLU A C 1
ATOM 661 O O . GLU A 1 87 ? -1.243 -12.749 -9.562 1.00 91.56 87 GLU A O 1
ATOM 666 N N . LEU A 1 88 ? 0.634 -11.783 -10.337 1.00 92.69 88 LEU A N 1
ATOM 667 C CA . LEU A 1 88 ? 0.855 -10.949 -9.157 1.00 92.69 88 LEU A CA 1
ATOM 668 C C . LEU A 1 88 ? -0.296 -9.957 -8.938 1.00 92.69 88 LEU A C 1
ATOM 670 O O . LEU A 1 88 ? -0.730 -9.739 -7.807 1.00 92.69 88 LEU A O 1
ATOM 674 N N . LEU A 1 89 ? -0.796 -9.330 -10.008 1.00 92.31 89 LEU A N 1
ATOM 675 C CA . LEU A 1 89 ? -1.924 -8.401 -9.912 1.00 92.31 89 LEU A CA 1
ATOM 676 C C . LEU A 1 89 ? -3.211 -9.121 -9.503 1.00 92.31 89 LEU A C 1
ATOM 678 O O . LEU A 1 89 ? -3.915 -8.624 -8.623 1.00 92.31 89 LEU A O 1
ATOM 682 N N . ASP A 1 90 ? -3.473 -10.297 -10.074 1.00 93.88 90 ASP A N 1
ATOM 683 C CA . ASP A 1 90 ? -4.628 -11.127 -9.724 1.00 93.88 90 ASP A CA 1
ATOM 684 C C . ASP A 1 90 ? -4.566 -11.565 -8.251 1.00 93.88 90 ASP A C 1
ATOM 686 O O . ASP A 1 90 ? -5.565 -11.492 -7.527 1.00 93.88 90 ASP A O 1
ATOM 690 N N . GLN A 1 91 ? -3.380 -11.951 -7.767 1.00 93.94 91 GLN A N 1
ATOM 691 C CA . GLN A 1 91 ? -3.153 -12.304 -6.365 1.00 93.94 91 GLN A CA 1
ATOM 692 C C . GLN A 1 91 ? -3.404 -11.108 -5.435 1.00 93.94 91 GLN A C 1
ATOM 694 O O . GLN A 1 91 ? -4.140 -11.224 -4.451 1.00 93.94 91 GLN A O 1
ATOM 699 N N . VAL A 1 92 ? -2.826 -9.945 -5.749 1.00 94.50 92 VAL A N 1
ATOM 700 C CA . VAL A 1 92 ? -3.009 -8.706 -4.979 1.00 94.50 92 VAL A CA 1
ATOM 701 C C . VAL A 1 92 ? -4.486 -8.310 -4.935 1.00 94.50 92 VAL A C 1
ATOM 703 O O . VAL A 1 92 ? -5.004 -8.001 -3.859 1.00 94.50 92 VAL A O 1
ATOM 706 N N . GLU A 1 93 ? -5.190 -8.352 -6.068 1.00 94.44 93 GLU A N 1
ATOM 707 C CA . GLU A 1 93 ? -6.624 -8.059 -6.129 1.00 94.44 93 GLU A CA 1
ATOM 708 C C . GLU A 1 93 ? -7.439 -9.044 -5.281 1.00 94.44 93 GLU A C 1
ATOM 710 O O . GLU A 1 93 ? -8.311 -8.623 -4.511 1.00 94.44 93 GLU A O 1
ATOM 715 N N . GLY A 1 94 ? -7.136 -10.340 -5.382 1.00 95.44 94 GLY A N 1
ATOM 716 C CA . GLY A 1 94 ? -7.760 -11.383 -4.575 1.00 95.44 94 GLY A CA 1
ATOM 717 C C . GLY A 1 94 ? -7.633 -11.096 -3.080 1.00 95.44 94 GLY A C 1
ATOM 718 O O . GLY A 1 94 ? -8.643 -11.071 -2.369 1.00 95.44 94 GLY A O 1
ATOM 719 N N . ILE A 1 95 ? -6.422 -10.778 -2.614 1.00 95.94 95 ILE A N 1
ATOM 720 C CA . ILE A 1 95 ? -6.167 -10.452 -1.205 1.00 95.94 95 ILE A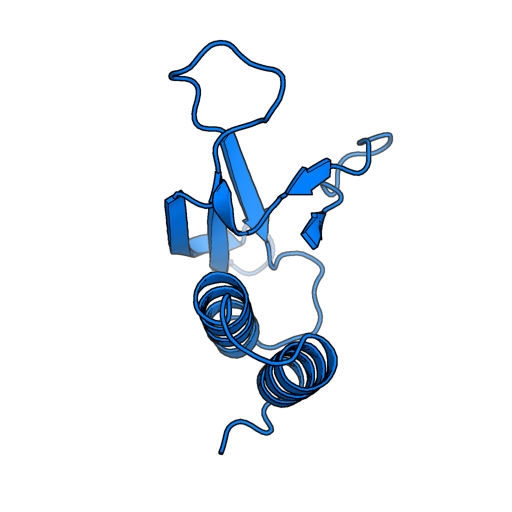 CA 1
ATOM 721 C C . ILE A 1 95 ? -6.934 -9.192 -0.783 1.00 95.94 95 ILE A C 1
ATOM 723 O O . ILE A 1 95 ? -7.604 -9.206 0.251 1.00 95.94 95 ILE A O 1
ATOM 727 N N . LEU A 1 96 ? -6.911 -8.118 -1.584 1.00 94.62 96 LEU A N 1
ATOM 728 C CA . LEU A 1 96 ? -7.631 -6.870 -1.278 1.00 94.62 96 LEU A CA 1
ATOM 729 C C . LEU A 1 96 ? -9.142 -7.087 -1.114 1.00 94.62 96 LEU A C 1
ATOM 731 O O . LEU A 1 96 ? -9.765 -6.465 -0.247 1.00 94.62 96 LEU A O 1
ATOM 735 N N . ARG A 1 97 ? -9.724 -7.992 -1.909 1.00 94.81 97 ARG A N 1
ATOM 736 C CA . ARG A 1 97 ? -11.143 -8.377 -1.829 1.00 94.81 97 ARG A CA 1
ATOM 737 C C . ARG A 1 97 ? -11.462 -9.313 -0.659 1.00 94.81 97 ARG A C 1
ATOM 739 O O . ARG A 1 97 ? -12.637 -9.523 -0.376 1.00 94.81 97 ARG A O 1
ATOM 746 N N . GLY A 1 98 ? -10.449 -9.828 0.040 1.00 93.00 98 GLY A N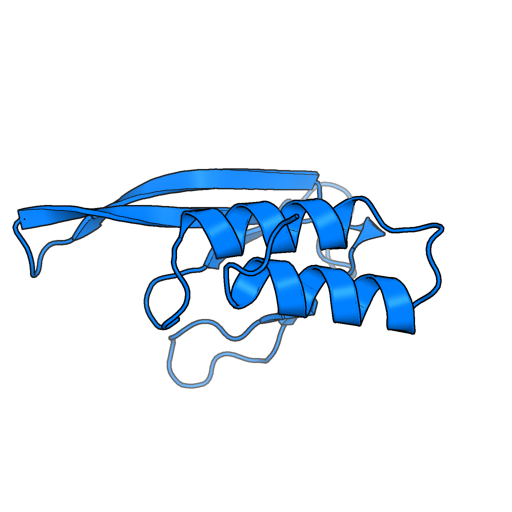 1
ATOM 747 C CA . GLY A 1 98 ? -10.609 -10.819 1.107 1.00 93.00 98 GLY A CA 1
ATOM 748 C C . GLY A 1 98 ? -10.755 -12.252 0.597 1.00 93.00 98 GLY A C 1
ATOM 749 O O . GLY A 1 98 ? -11.189 -13.118 1.348 1.00 93.00 98 GLY A O 1
ATOM 750 N N . ASN A 1 99 ? -10.381 -12.505 -0.658 1.00 88.44 99 ASN A N 1
ATOM 751 C CA . ASN A 1 99 ? -10.424 -13.822 -1.294 1.00 88.44 99 ASN A CA 1
ATOM 752 C C . ASN A 1 99 ? -9.110 -14.599 -1.113 1.00 88.44 99 ASN A C 1
ATOM 754 O O . ASN A 1 99 ? -8.808 -15.478 -1.917 1.00 88.44 99 ASN A O 1
ATOM 758 N N . SER A 1 100 ? -8.312 -14.255 -0.100 1.00 63.19 100 SER A N 1
ATOM 759 C CA . SER A 1 100 ? -7.053 -14.934 0.201 1.00 63.19 100 SER A CA 1
ATOM 760 C C . SER A 1 100 ? -7.319 -16.422 0.458 1.00 63.19 100 SER A C 1
ATOM 762 O O . SER A 1 100 ? -7.978 -16.766 1.439 1.00 63.19 100 SER A O 1
ATOM 764 N N . GLN A 1 101 ? -6.855 -17.279 -0.454 1.00 52.72 101 GLN A N 1
ATOM 765 C CA . GLN A 1 101 ? -6.731 -18.724 -0.243 1.00 52.72 101 GLN A CA 1
ATOM 766 C C . GLN A 1 101 ? -5.573 -19.009 0.713 1.00 52.72 101 GLN A C 1
ATOM 768 O O . GLN A 1 101 ? -4.539 -18.310 0.597 1.00 52.72 101 GLN A O 1
#

Secondary structure (DSSP, 8-state):
-EEE-SSTTPPEEE--GGGEEEEEEEEEEETTTTEEEEEEEEEE--TTS-TTPPEEEEE-TT--S-HHHHHHHHHHHHH-TTS-HHHHHHHHHHHHHT---

Organism: Mycobacterium intracellulare (strain ATCC 13950 / DSM 43223 / JCM 6384 / NCTC 13025 / 3600) (NCBI:txid487521)

Foldseek 3Di:
DWDADPDPPGDIDDADLVFWDDKDWDFDQDPVPRGTDIWIKTWGDDPPDPDPDIDIDTGDPPDPFHRVLVSVLSVLLSVCPPPDPVVNVVQSVCSRVVVHD

Sequence (101 aa):
MTVRIAERGSELTDIRREHVRSIEPKLVPSVAAGTERLQVEVAYQPADVSSEATATVMLGMYLSVQPINLLNALVAWKDGGHENPCELLDQVEGILRGNSQ